Protein AF-A0A078HFR9-F1 (afdb_monomer_lite)

Radius of gyration: 19.55 Å; chains: 1; bounding box: 64×32×41 Å

pLDDT: mean 71.81, std 19.59, range [35.12, 95.75]

Secondary structure (DSSP, 8-state):
--------------PPPPHHHHHHT-TT-----------SSPP-HHHHHHHHHHTGGGSGGGSEEEEEETTEEEEEEHHHHHHHHTT-

Organism: Brassica napus (NCBI:txid3708)

Foldseek 3Di:
DDDDPPPPPPPPVQDADDPVVVQCPDPVHPDDDDDDDDDPDDDDPVVVVVVCVVPQCPDLVNQWDWDDDPDGTHTDHPVVVVVVVVPD

Structure (mmCIF, N/CA/C/O backbone):
data_AF-A0A078HFR9-F1
#
_entry.id   AF-A0A078HFR9-F1
#
loop_
_atom_site.group_PDB
_atom_site.id
_atom_site.type_symbol
_atom_site.label_atom_id
_atom_site.label_alt_id
_atom_site.label_comp_id
_atom_site.label_asym_id
_atom_site.label_entity_id
_atom_site.label_seq_id
_atom_site.pdbx_PDB_ins_code
_atom_site.Cartn_x
_atom_site.Cartn_y
_atom_site.Cartn_z
_atom_site.occupancy
_atom_site.B_iso_or_equiv
_atom_site.auth_seq_id
_atom_site.auth_comp_id
_atom_site.auth_asym_id
_atom_site.auth_atom_id
_atom_site.pdbx_PDB_model_num
ATOM 1 N N . MET A 1 1 ? 50.151 18.119 -4.372 1.00 41.69 1 MET A N 1
ATOM 2 C CA . MET A 1 1 ? 49.474 16.973 -3.728 1.00 41.69 1 MET A CA 1
ATOM 3 C C . MET A 1 1 ? 47.976 17.130 -3.936 1.00 41.69 1 MET A C 1
ATOM 5 O O . MET A 1 1 ? 47.299 17.698 -3.092 1.00 41.69 1 MET A O 1
ATOM 9 N N . GLY A 1 2 ? 47.488 16.741 -5.116 1.00 36.00 2 GLY A N 1
ATOM 10 C CA . GLY A 1 2 ? 46.060 16.699 -5.423 1.00 36.00 2 GLY A CA 1
ATOM 11 C C . GLY A 1 2 ? 45.598 15.262 -5.257 1.00 36.00 2 GLY A C 1
ATOM 12 O O . GLY A 1 2 ? 46.058 14.397 -5.993 1.00 36.00 2 GLY A O 1
ATOM 13 N N . GLY A 1 3 ? 44.788 15.003 -4.233 1.00 35.12 3 GLY A N 1
ATOM 14 C CA . GLY A 1 3 ? 44.203 13.690 -4.000 1.00 35.12 3 GLY A CA 1
ATOM 15 C C . GLY A 1 3 ? 43.133 13.414 -5.047 1.00 35.12 3 GLY A C 1
ATOM 16 O O . GLY A 1 3 ? 42.110 14.093 -5.085 1.00 35.12 3 GLY A O 1
ATOM 17 N N . GLU A 1 4 ? 43.380 12.421 -5.888 1.00 42.69 4 GLU A N 1
ATOM 18 C CA . GLU A 1 4 ? 42.382 11.843 -6.775 1.00 42.69 4 GLU A CA 1
ATOM 19 C C . GLU A 1 4 ? 41.403 11.033 -5.917 1.00 42.69 4 GLU A C 1
ATOM 21 O O . GLU A 1 4 ? 41.674 9.903 -5.505 1.00 42.69 4 GLU A O 1
ATOM 26 N N . THR A 1 5 ? 40.257 11.624 -5.585 1.00 38.69 5 THR A N 1
ATOM 27 C CA . THR A 1 5 ? 39.145 10.879 -4.997 1.00 38.69 5 THR A CA 1
ATOM 28 C C . THR A 1 5 ? 38.495 10.057 -6.103 1.00 38.69 5 THR A C 1
ATOM 30 O O . THR A 1 5 ? 37.638 10.529 -6.851 1.00 38.69 5 THR A O 1
ATOM 33 N N . ASN A 1 6 ? 38.950 8.806 -6.213 1.00 39.47 6 ASN A N 1
ATOM 34 C CA . ASN A 1 6 ? 38.337 7.754 -7.015 1.00 39.47 6 ASN A CA 1
ATOM 35 C C . ASN A 1 6 ? 36.822 7.766 -6.795 1.00 39.47 6 ASN A C 1
ATOM 37 O O . ASN A 1 6 ? 36.310 7.361 -5.750 1.00 39.47 6 ASN A O 1
ATOM 41 N N . THR A 1 7 ? 36.105 8.283 -7.788 1.00 41.53 7 THR A N 1
ATOM 42 C CA . THR A 1 7 ? 34.652 8.263 -7.821 1.00 41.53 7 THR A CA 1
ATOM 43 C C . THR A 1 7 ? 34.270 6.822 -8.117 1.00 41.53 7 THR A C 1
ATOM 45 O O . THR A 1 7 ? 34.272 6.399 -9.272 1.00 41.53 7 THR A O 1
ATOM 48 N N . VAL A 1 8 ? 34.007 6.044 -7.067 1.00 39.75 8 VAL A N 1
ATOM 49 C CA . VAL A 1 8 ? 33.406 4.718 -7.197 1.00 39.75 8 VAL A CA 1
ATOM 50 C C . VAL A 1 8 ? 32.048 4.938 -7.854 1.00 39.75 8 VAL A C 1
ATOM 52 O O . VAL A 1 8 ? 31.082 5.363 -7.220 1.00 39.75 8 VAL A O 1
ATOM 55 N N . ARG A 1 9 ? 32.005 4.741 -9.174 1.00 43.19 9 ARG A N 1
ATOM 56 C CA . ARG A 1 9 ? 30.768 4.569 -9.922 1.00 43.19 9 ARG A CA 1
ATOM 57 C C . ARG A 1 9 ? 30.174 3.282 -9.383 1.00 43.19 9 ARG A C 1
ATOM 59 O O . ARG A 1 9 ? 30.614 2.196 -9.738 1.00 43.19 9 ARG A O 1
ATOM 66 N N . GLU A 1 10 ? 29.238 3.421 -8.456 1.00 38.41 10 GLU A N 1
ATOM 67 C CA . GLU A 1 10 ? 28.370 2.337 -8.024 1.00 38.41 10 GLU A CA 1
ATOM 68 C C . GLU A 1 10 ? 27.461 2.015 -9.220 1.00 38.41 10 GLU A C 1
ATOM 70 O O . GLU A 1 10 ? 26.314 2.446 -9.311 1.00 38.41 10 GLU A O 1
ATOM 75 N N . THR A 1 11 ? 28.032 1.329 -10.212 1.00 41.25 11 THR A N 1
ATOM 76 C CA . THR A 1 11 ? 27.310 0.547 -11.209 1.00 41.25 11 THR A CA 1
ATOM 77 C C . THR A 1 11 ? 26.660 -0.574 -10.411 1.00 41.25 11 THR A C 1
ATOM 79 O O . THR A 1 11 ? 27.185 -1.676 -10.308 1.00 41.25 11 THR A O 1
ATOM 82 N N . ALA A 1 12 ? 25.567 -0.253 -9.719 1.00 48.44 12 ALA A N 1
ATOM 83 C CA . ALA A 1 12 ? 24.618 -1.266 -9.315 1.00 48.44 12 ALA A CA 1
ATOM 84 C C . ALA A 1 12 ? 24.139 -1.856 -10.636 1.00 48.44 12 ALA A C 1
ATOM 86 O O . ALA A 1 12 ? 23.378 -1.204 -11.350 1.00 48.44 12 ALA A O 1
ATOM 87 N N . GLU A 1 13 ? 24.708 -2.996 -11.023 1.00 45.06 13 GLU A N 1
ATOM 88 C CA . GLU A 1 13 ? 24.206 -3.765 -12.148 1.00 45.06 13 GLU A CA 1
ATOM 89 C C . GLU A 1 13 ? 22.704 -3.919 -11.909 1.00 45.06 13 GLU A C 1
ATOM 91 O O . GLU A 1 13 ? 22.288 -4.442 -10.874 1.00 45.06 13 GLU A O 1
ATOM 96 N N . GLU A 1 14 ? 21.894 -3.299 -12.770 1.00 61.25 14 GLU A N 1
ATOM 97 C CA . GLU A 1 14 ? 20.442 -3.325 -12.647 1.00 61.25 14 GLU A CA 1
ATOM 98 C C . GLU A 1 14 ? 19.999 -4.764 -12.894 1.00 61.25 14 GLU A C 1
ATOM 100 O O . GLU A 1 14 ? 19.805 -5.191 -14.032 1.00 61.25 14 GLU A O 1
ATOM 105 N N . GLU A 1 15 ? 19.926 -5.536 -11.809 1.00 64.69 15 GLU A N 1
ATOM 106 C CA . GLU A 1 15 ? 19.546 -6.936 -11.860 1.00 64.69 15 GLU A CA 1
ATOM 107 C C . GLU A 1 15 ? 18.140 -7.034 -12.467 1.00 64.69 15 GLU A C 1
ATOM 109 O O . GLU A 1 15 ? 17.226 -6.305 -12.046 1.00 64.69 15 GLU A O 1
ATOM 114 N N . PRO A 1 16 ? 17.945 -7.897 -13.478 1.00 70.00 16 PRO A N 1
ATOM 115 C CA . PRO A 1 16 ? 16.638 -8.072 -14.078 1.00 70.00 16 PRO A CA 1
ATOM 116 C C . PRO A 1 16 ? 15.630 -8.516 -13.016 1.00 70.00 16 PRO A C 1
ATOM 118 O O . PRO A 1 16 ? 15.939 -9.286 -12.107 1.00 70.00 16 PRO A O 1
ATOM 121 N N . LEU A 1 17 ? 14.389 -8.046 -13.151 1.00 78.00 17 LEU A N 1
ATOM 122 C CA . LEU A 1 17 ? 13.294 -8.488 -12.292 1.00 78.00 17 LEU A CA 1
ATOM 123 C C . LEU A 1 17 ? 13.198 -10.018 -12.277 1.00 78.00 17 LEU A C 1
ATOM 125 O O . LEU A 1 17 ? 13.361 -10.667 -13.311 1.00 78.00 17 LEU A O 1
ATOM 129 N N . SER A 1 18 ? 12.839 -10.590 -11.127 1.00 84.88 18 SER A N 1
ATOM 130 C CA . SER A 1 18 ? 12.534 -12.019 -11.052 1.00 84.88 18 SER A CA 1
ATOM 131 C C . SER A 1 18 ? 11.392 -12.392 -12.018 1.00 84.88 18 SER A C 1
ATOM 133 O O . SER A 1 18 ? 10.532 -11.548 -12.299 1.00 84.88 18 SER A O 1
ATOM 135 N N . PRO A 1 19 ? 11.316 -13.649 -12.498 1.00 85.94 19 PRO A N 1
ATOM 136 C CA . PRO A 1 19 ? 10.279 -14.075 -13.444 1.00 85.94 19 PRO A CA 1
ATOM 137 C C . PRO A 1 19 ? 8.848 -13.746 -12.991 1.00 85.94 19 PRO A C 1
ATOM 139 O O . PRO A 1 19 ? 8.036 -13.273 -13.782 1.00 85.94 19 PRO A O 1
ATOM 142 N N . CYS A 1 20 ? 8.547 -13.908 -11.698 1.00 84.31 20 CYS A N 1
ATOM 143 C CA . CYS A 1 20 ? 7.243 -13.540 -11.144 1.00 84.31 20 CYS A CA 1
ATOM 144 C C . CYS A 1 20 ? 6.984 -12.032 -11.238 1.00 84.31 20 CYS A C 1
ATOM 146 O O . CYS A 1 20 ? 5.903 -11.623 -11.645 1.00 84.31 20 CYS A O 1
ATOM 148 N N . SER A 1 21 ? 7.970 -11.197 -10.897 1.00 82.50 21 SER A N 1
ATOM 149 C CA . SER A 1 21 ? 7.845 -9.738 -10.990 1.00 82.50 21 SER A CA 1
ATOM 150 C C . SER A 1 21 ? 7.645 -9.264 -12.430 1.00 82.50 21 SER A C 1
ATOM 152 O O . SER A 1 21 ? 6.930 -8.292 -12.648 1.00 82.50 21 SER A O 1
ATOM 154 N N . GLN A 1 22 ? 8.235 -9.941 -13.418 1.00 83.94 22 GLN A N 1
ATOM 155 C CA . GLN A 1 22 ? 7.966 -9.653 -14.830 1.00 83.94 22 GLN A CA 1
ATOM 156 C C . GLN A 1 22 ? 6.516 -9.991 -15.197 1.00 83.94 22 GLN A C 1
ATOM 158 O O . GLN A 1 22 ? 5.833 -9.164 -15.795 1.00 83.94 22 GLN A O 1
ATOM 163 N N . LEU A 1 23 ? 6.016 -11.155 -14.766 1.00 86.50 23 LEU A N 1
ATOM 164 C CA . LEU A 1 23 ? 4.627 -11.565 -14.989 1.00 86.50 23 LEU A CA 1
ATOM 165 C C . LEU A 1 23 ? 3.630 -10.587 -14.350 1.00 86.50 23 LEU A C 1
ATOM 167 O O . LEU A 1 23 ? 2.678 -10.184 -15.009 1.00 86.50 23 LEU A O 1
ATOM 171 N N . PHE A 1 24 ? 3.878 -10.144 -13.112 1.00 84.06 24 PHE A N 1
ATOM 172 C CA . PHE A 1 24 ? 3.041 -9.149 -12.427 1.00 84.06 24 PHE A CA 1
ATOM 173 C C . PHE A 1 24 ? 3.037 -7.765 -13.096 1.00 84.06 24 PHE A C 1
ATOM 175 O O . PHE A 1 24 ? 2.131 -6.981 -12.831 1.00 84.06 24 PHE A O 1
ATOM 182 N N . ASN A 1 25 ? 4.029 -7.460 -13.939 1.00 78.56 25 ASN A N 1
ATOM 183 C CA . ASN A 1 25 ? 4.108 -6.214 -14.708 1.00 78.56 25 ASN A CA 1
ATOM 184 C C . ASN A 1 25 ? 3.609 -6.359 -16.157 1.00 78.56 25 ASN A C 1
ATOM 186 O O . ASN A 1 25 ? 3.666 -5.388 -16.912 1.00 78.56 25 ASN A O 1
ATOM 190 N N . SER A 1 26 ? 3.152 -7.546 -16.570 1.00 84.00 26 SER A N 1
ATOM 191 C CA . SER A 1 26 ? 2.621 -7.748 -17.918 1.00 84.00 26 SER A CA 1
ATOM 192 C C . SER A 1 26 ? 1.334 -6.933 -18.116 1.00 84.00 26 SER A C 1
ATOM 194 O O . SER A 1 26 ? 0.471 -6.965 -17.236 1.00 84.00 26 SER A O 1
ATOM 196 N N . PRO A 1 27 ? 1.148 -6.245 -19.262 1.00 82.06 27 PRO A N 1
ATOM 197 C CA . PRO A 1 27 ? -0.080 -5.493 -19.546 1.00 82.06 27 PRO A CA 1
ATOM 198 C C . PRO A 1 27 ? -1.340 -6.372 -19.524 1.00 82.06 27 PRO A C 1
ATOM 200 O O . PRO A 1 27 ? -2.429 -5.888 -19.219 1.00 82.06 27 PRO A O 1
ATOM 203 N N . ASP A 1 28 ? -1.181 -7.670 -19.787 1.00 86.31 28 ASP A N 1
ATOM 204 C CA . ASP A 1 28 ? -2.274 -8.642 -19.787 1.00 86.31 28 ASP A CA 1
ATOM 205 C C . ASP A 1 28 ? -2.590 -9.187 -18.381 1.00 86.31 28 ASP A C 1
ATOM 207 O O . ASP A 1 28 ? -3.584 -9.891 -18.193 1.00 86.31 28 ASP A O 1
ATOM 211 N N . PHE A 1 29 ? -1.769 -8.864 -17.371 1.00 82.38 29 PHE A N 1
ATOM 212 C CA . PHE A 1 29 ? -1.895 -9.376 -16.006 1.00 82.38 29 PHE A CA 1
ATOM 213 C C . PHE A 1 29 ? -2.166 -8.256 -14.990 1.00 82.38 29 PHE A C 1
ATOM 215 O O . PHE A 1 29 ? -1.294 -7.803 -14.250 1.00 82.38 29 PHE A O 1
ATOM 222 N N . ASN A 1 30 ? -3.429 -7.833 -14.915 1.00 83.69 30 ASN A N 1
ATOM 223 C CA . ASN A 1 30 ? -3.896 -6.832 -13.952 1.00 83.69 30 ASN A CA 1
ATOM 224 C C . ASN A 1 30 ? -4.132 -7.461 -12.567 1.00 83.69 30 ASN A C 1
ATOM 226 O O . ASN A 1 30 ? -5.230 -7.926 -12.258 1.00 83.69 30 ASN A O 1
ATOM 230 N N . CYS A 1 31 ? -3.098 -7.491 -11.723 1.00 84.00 31 CYS A N 1
ATOM 231 C CA . CYS A 1 31 ? -3.165 -8.081 -10.383 1.00 84.00 31 CYS A CA 1
ATOM 232 C C . CYS A 1 31 ? -3.411 -7.031 -9.288 1.00 84.00 31 CYS A C 1
ATOM 234 O O . CYS A 1 31 ? -2.659 -6.065 -9.164 1.00 84.00 31 CYS A O 1
ATOM 236 N N . ALA A 1 32 ? -4.422 -7.256 -8.443 1.00 87.81 32 ALA A N 1
ATOM 237 C CA . ALA A 1 32 ? -4.675 -6.463 -7.241 1.00 87.81 32 ALA A CA 1
ATOM 238 C C . ALA A 1 32 ? -4.779 -7.372 -6.010 1.00 87.81 32 ALA A C 1
ATOM 240 O O . ALA A 1 32 ? -5.542 -8.337 -5.998 1.00 87.81 32 ALA A O 1
ATOM 241 N N . ILE A 1 33 ? -4.035 -7.040 -4.954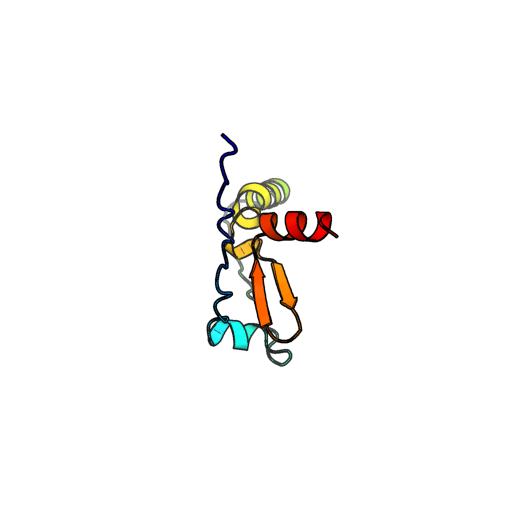 1.00 87.88 33 ILE A N 1
ATOM 242 C CA . ILE A 1 33 ? -4.120 -7.732 -3.665 1.00 87.88 33 ILE A CA 1
ATOM 243 C C . ILE A 1 33 ? -5.106 -6.965 -2.782 1.00 87.88 33 ILE A C 1
ATOM 245 O O . ILE A 1 33 ? -4.835 -5.833 -2.384 1.00 87.88 33 ILE A O 1
ATOM 249 N N . ILE A 1 34 ? -6.242 -7.587 -2.463 1.00 93.19 34 ILE A N 1
ATOM 250 C CA . ILE A 1 34 ? -7.261 -7.027 -1.568 1.00 93.19 34 ILE A CA 1
ATOM 251 C C . ILE A 1 34 ? -7.229 -7.809 -0.257 1.00 93.19 34 ILE A C 1
ATOM 253 O O . ILE A 1 34 ? -7.365 -9.030 -0.252 1.00 93.19 34 ILE A O 1
ATOM 257 N N . VAL A 1 35 ? -7.058 -7.102 0.861 1.00 91.88 35 VAL A N 1
ATOM 258 C CA . VAL A 1 35 ? -7.032 -7.696 2.203 1.00 91.88 35 VAL A CA 1
ATOM 259 C C . VAL A 1 35 ? -8.150 -7.087 3.039 1.00 91.88 35 VAL A C 1
ATOM 261 O O . VAL A 1 35 ? -8.246 -5.867 3.164 1.00 91.88 35 VAL A O 1
ATOM 264 N N . THR A 1 36 ? -8.979 -7.935 3.645 1.00 93.44 36 THR A N 1
ATOM 265 C CA . THR A 1 36 ? -10.028 -7.522 4.584 1.00 93.44 36 THR A CA 1
ATOM 266 C C . THR A 1 36 ? -9.636 -7.941 5.993 1.00 93.44 36 THR A C 1
ATOM 268 O O . THR A 1 36 ? -9.389 -9.116 6.250 1.00 93.44 36 THR A O 1
ATOM 271 N N . MET A 1 37 ? -9.583 -6.982 6.916 1.00 90.38 37 MET A N 1
ATOM 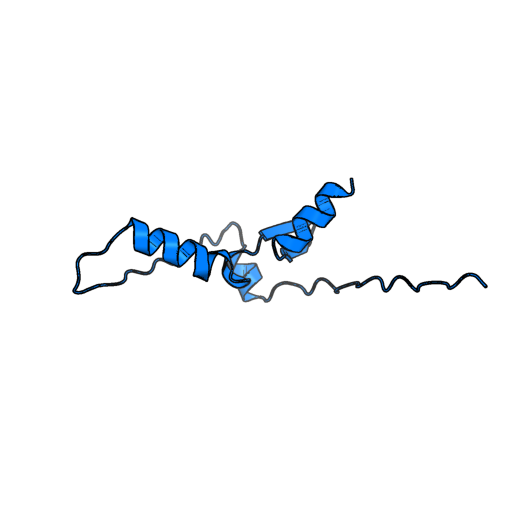272 C CA . MET A 1 37 ? -9.248 -7.230 8.318 1.00 90.38 37 MET A CA 1
ATOM 273 C C . MET A 1 37 ? -10.456 -6.92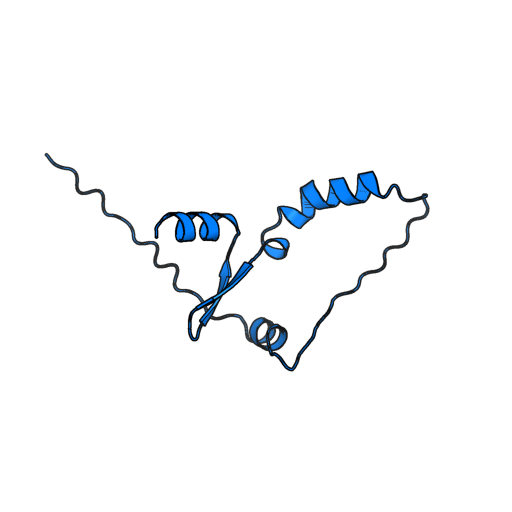5 9.200 1.00 90.38 37 MET A C 1
ATOM 275 O O . MET A 1 37 ? -10.971 -5.808 9.191 1.00 90.38 37 MET A O 1
ATOM 279 N N . GLY A 1 38 ? -10.900 -7.917 9.971 1.00 92.38 38 GLY A N 1
ATOM 280 C CA . GLY A 1 38 ? -11.938 -7.737 10.982 1.00 92.38 38 GLY A CA 1
ATOM 281 C C . GLY A 1 38 ? -11.347 -7.223 12.292 1.00 92.38 38 GLY A C 1
ATOM 282 O O . GLY A 1 38 ? -10.321 -7.720 12.752 1.00 92.38 38 GLY A O 1
ATOM 283 N N . CYS A 1 39 ? -12.007 -6.251 12.920 1.00 88.25 39 CYS A N 1
ATOM 284 C CA . CYS A 1 39 ? -11.645 -5.774 14.249 1.00 88.25 39 CYS A CA 1
ATOM 285 C C . CYS A 1 39 ? -12.871 -5.790 15.163 1.00 88.25 39 CYS A C 1
ATOM 287 O O . CYS A 1 39 ? -13.962 -5.403 14.752 1.00 88.25 39 CYS A O 1
ATOM 289 N N . LYS A 1 40 ? -12.694 -6.235 16.413 1.00 94.44 40 LYS A N 1
ATOM 290 C CA . LYS A 1 40 ? -13.776 -6.253 17.411 1.00 94.44 40 LYS A CA 1
ATOM 291 C C . LYS A 1 40 ? -14.126 -4.848 17.909 1.00 94.44 40 LYS A C 1
ATOM 293 O O . LYS A 1 40 ? -15.251 -4.610 18.338 1.00 94.44 40 LYS A O 1
ATOM 298 N N . VAL A 1 41 ? -13.164 -3.927 17.875 1.00 92.50 41 VAL A N 1
ATOM 299 C CA . VAL A 1 41 ? -13.367 -2.532 18.278 1.00 92.50 41 VAL A CA 1
ATOM 300 C C . VAL A 1 41 ? -13.752 -1.677 17.078 1.00 92.50 41 VAL A C 1
ATOM 302 O O . VAL A 1 41 ? -13.362 -1.962 15.945 1.00 92.50 41 VAL A O 1
ATOM 305 N N . LYS A 1 42 ? -14.508 -0.600 17.327 1.00 92.06 42 LYS A N 1
ATOM 306 C CA . LYS A 1 42 ? -14.788 0.399 16.291 1.00 92.06 42 LYS A CA 1
ATOM 307 C C . LYS A 1 42 ? -13.463 1.000 15.818 1.00 92.06 42 LYS A C 1
ATOM 309 O O . LYS A 1 42 ? -12.696 1.517 16.626 1.00 92.06 42 LYS A O 1
ATOM 314 N N . GLY A 1 43 ? -13.202 0.914 14.516 1.00 89.44 43 GLY A N 1
ATOM 315 C CA . GLY A 1 43 ? -12.008 1.499 13.916 1.00 89.44 43 GLY A CA 1
ATOM 316 C C . GLY A 1 43 ? -12.021 3.024 14.012 1.00 89.44 43 GLY A C 1
ATOM 317 O O . GLY A 1 43 ? -13.074 3.649 13.899 1.00 89.44 43 GLY A O 1
ATOM 318 N N . ASN A 1 44 ? -10.841 3.618 14.192 1.00 94.00 44 ASN A N 1
ATOM 319 C CA . ASN A 1 44 ? -10.621 5.053 14.038 1.00 94.00 44 ASN A CA 1
ATOM 320 C C . ASN A 1 44 ? -9.901 5.286 12.697 1.00 94.00 44 ASN A C 1
ATOM 322 O O . ASN A 1 44 ? -8.701 5.005 12.614 1.00 94.00 44 ASN A O 1
ATOM 326 N N . PRO A 1 45 ? -10.596 5.780 11.652 1.00 93.62 45 PRO A N 1
ATOM 327 C CA . PRO A 1 45 ? -10.004 5.963 10.329 1.00 93.62 45 PRO A CA 1
ATOM 328 C C . PRO A 1 45 ? -8.744 6.831 10.345 1.00 93.62 45 PRO A C 1
ATOM 330 O O . PRO A 1 45 ? -7.758 6.471 9.710 1.00 93.62 45 PRO A O 1
ATOM 333 N N . SER A 1 46 ? -8.738 7.924 11.114 1.00 95.75 46 SER A N 1
ATOM 334 C CA . SER A 1 46 ? -7.591 8.835 11.196 1.00 95.75 46 SER A CA 1
ATOM 335 C C . SER A 1 46 ? -6.361 8.136 11.772 1.00 95.75 46 SER A C 1
ATOM 337 O O . SER A 1 46 ? -5.288 8.192 11.180 1.00 95.75 46 SER A O 1
ATOM 339 N N . ALA A 1 47 ? -6.530 7.390 12.869 1.00 93.81 47 ALA A N 1
ATOM 340 C CA . ALA A 1 47 ? -5.432 6.649 13.491 1.00 93.81 47 ALA A CA 1
ATOM 341 C C . ALA A 1 47 ? -4.877 5.544 12.574 1.00 93.81 47 ALA A C 1
ATOM 343 O O . ALA A 1 47 ? -3.668 5.327 12.530 1.00 93.81 47 ALA A O 1
ATOM 344 N N . ILE A 1 48 ? -5.746 4.865 11.815 1.00 92.75 48 ILE A N 1
ATOM 345 C CA . ILE A 1 48 ? -5.331 3.854 10.833 1.00 92.75 48 ILE A CA 1
ATOM 346 C C . ILE A 1 48 ? -4.512 4.511 9.718 1.00 92.75 48 ILE A C 1
ATOM 348 O O . ILE A 1 48 ? -3.421 4.042 9.401 1.00 92.75 48 ILE A O 1
ATOM 352 N N . ILE A 1 49 ? -5.010 5.611 9.146 1.00 92.94 49 ILE A N 1
ATOM 353 C CA . ILE A 1 49 ? -4.322 6.351 8.083 1.00 92.94 49 ILE A CA 1
ATOM 354 C C . ILE A 1 49 ? -2.941 6.818 8.556 1.00 92.94 49 ILE A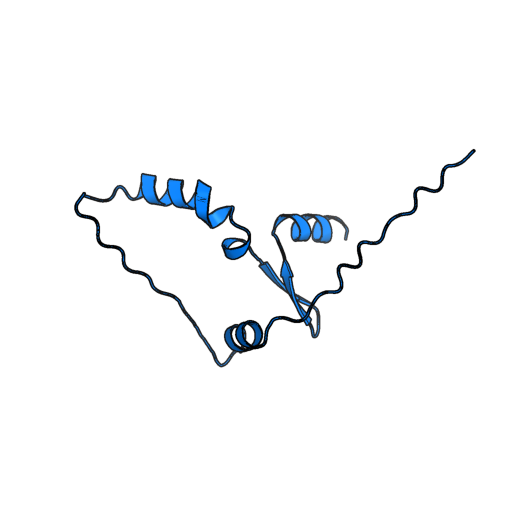 C 1
ATOM 356 O O . ILE A 1 49 ? -1.953 6.626 7.846 1.00 92.94 49 ILE A O 1
ATOM 360 N N . ASP A 1 50 ? -2.851 7.398 9.751 1.00 94.62 50 ASP A N 1
ATOM 361 C CA . ASP A 1 50 ? -1.582 7.898 10.276 1.00 94.62 50 ASP A CA 1
ATOM 362 C C . ASP A 1 50 ? -0.612 6.755 10.605 1.00 94.62 50 ASP A C 1
ATOM 364 O O . ASP A 1 50 ? 0.565 6.823 10.244 1.00 94.62 50 ASP A O 1
ATOM 368 N N . GLY A 1 51 ? -1.106 5.641 11.155 1.00 92.88 51 GLY A N 1
ATOM 369 C CA . GLY A 1 51 ? -0.310 4.427 11.340 1.00 92.88 51 GLY A CA 1
ATOM 370 C C . GLY A 1 51 ? 0.288 3.906 10.029 1.00 92.88 51 GLY A C 1
ATOM 371 O O . GLY A 1 51 ? 1.475 3.579 9.975 1.00 92.88 51 GLY A O 1
ATOM 372 N N . LEU A 1 52 ? -0.489 3.890 8.941 1.00 92.12 52 LEU A N 1
ATOM 373 C CA . LEU A 1 52 ? -0.014 3.466 7.618 1.00 92.12 52 LEU A CA 1
ATOM 374 C C . LEU A 1 52 ? 1.042 4.417 7.034 1.00 92.12 52 LEU A C 1
ATOM 376 O O . LEU A 1 52 ? 2.024 3.950 6.450 1.00 92.12 52 LEU A O 1
ATOM 380 N N . LYS A 1 53 ? 0.887 5.734 7.225 1.00 90.44 53 LYS A N 1
ATOM 381 C CA . LYS A 1 53 ? 1.888 6.733 6.805 1.00 90.44 53 LYS A CA 1
ATOM 382 C C . LYS A 1 53 ? 3.226 6.549 7.519 1.00 90.44 53 LYS A C 1
ATOM 384 O O . LYS A 1 53 ? 4.273 6.747 6.908 1.00 90.44 53 LYS A O 1
ATOM 389 N N . HIS A 1 54 ? 3.203 6.171 8.795 1.00 89.25 54 HIS A N 1
ATOM 390 C CA . HIS A 1 54 ? 4.425 5.965 9.572 1.00 89.25 54 HIS A CA 1
ATOM 391 C C . HIS A 1 54 ? 5.046 4.575 9.383 1.00 89.25 54 HIS A C 1
ATOM 393 O O . HIS A 1 54 ? 6.249 4.425 9.595 1.00 89.25 54 HIS A O 1
ATOM 399 N N . THR A 1 55 ? 4.272 3.585 8.928 1.00 89.06 55 THR A N 1
ATOM 400 C CA . THR A 1 55 ? 4.734 2.205 8.716 1.00 89.06 55 THR A CA 1
ATOM 401 C C . THR A 1 55 ? 4.944 1.887 7.233 1.00 89.06 55 THR A C 1
ATOM 403 O O . THR A 1 55 ? 6.053 2.034 6.720 1.00 89.06 55 THR A O 1
ATOM 406 N N . LEU A 1 56 ? 3.892 1.464 6.524 1.00 86.38 56 LEU A N 1
ATOM 407 C CA . LEU A 1 56 ? 3.983 0.919 5.167 1.00 86.38 56 LEU A CA 1
ATOM 408 C C . LEU A 1 56 ? 4.556 1.921 4.171 1.00 86.38 56 LEU A C 1
ATOM 410 O O . LEU A 1 56 ? 5.413 1.554 3.377 1.00 86.38 56 LEU A O 1
ATOM 414 N N . VAL A 1 57 ? 4.155 3.192 4.240 1.00 83.88 57 VAL A N 1
ATOM 415 C CA . VAL A 1 57 ? 4.616 4.212 3.280 1.00 83.88 57 VAL A CA 1
ATOM 416 C C . VAL A 1 57 ? 6.136 4.413 3.323 1.00 83.88 57 VAL A C 1
ATOM 418 O O . VAL A 1 57 ? 6.731 4.770 2.309 1.00 83.88 57 VAL A O 1
ATOM 421 N N . ASN A 1 58 ? 6.783 4.134 4.457 1.00 82.31 58 ASN A N 1
ATOM 422 C CA . ASN A 1 58 ? 8.236 4.249 4.602 1.00 82.31 58 ASN A CA 1
ATOM 423 C C . ASN A 1 58 ? 8.973 2.943 4.276 1.00 82.31 58 ASN A C 1
ATOM 425 O O . ASN A 1 58 ? 10.202 2.922 4.208 1.00 82.31 58 ASN A O 1
ATOM 429 N N . HIS A 1 59 ? 8.244 1.844 4.069 1.00 84.75 59 HIS A N 1
ATOM 430 C CA . HIS A 1 59 ? 8.849 0.552 3.805 1.00 84.75 59 HIS A CA 1
ATOM 431 C C . HIS A 1 59 ? 9.304 0.461 2.329 1.00 84.75 59 HIS A C 1
ATOM 433 O O . HIS A 1 59 ? 8.507 0.718 1.422 1.00 84.75 59 HIS A O 1
ATOM 439 N N . PRO A 1 60 ? 10.540 0.004 2.048 1.00 79.94 60 PRO A N 1
ATOM 440 C CA . PRO A 1 60 ? 11.083 -0.202 0.696 1.00 79.94 60 PRO A CA 1
ATOM 441 C C . PRO A 1 60 ? 10.139 -0.908 -0.288 1.00 79.94 60 PRO A C 1
ATOM 443 O O . PRO A 1 60 ? 9.874 -0.414 -1.377 1.00 79.94 60 PRO A O 1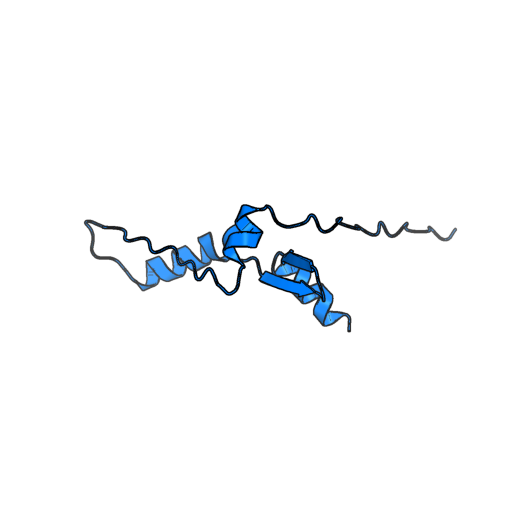
ATOM 446 N N . ARG A 1 61 ? 9.559 -2.034 0.148 1.00 81.19 61 ARG A N 1
ATOM 447 C CA . ARG A 1 61 ? 8.583 -2.838 -0.613 1.00 81.19 61 ARG A CA 1
ATOM 448 C C . ARG A 1 61 ? 7.286 -2.113 -1.007 1.00 81.19 61 ARG A C 1
ATOM 450 O O . ARG A 1 61 ? 6.667 -2.523 -1.975 1.00 81.19 61 ARG A O 1
ATOM 457 N N . PHE A 1 62 ? 6.863 -1.084 -0.271 1.00 83.81 62 PHE A N 1
ATOM 458 C CA . PHE A 1 62 ? 5.594 -0.370 -0.503 1.00 83.81 62 PHE A CA 1
ATOM 459 C C . PHE A 1 62 ? 5.794 1.035 -1.089 1.00 83.81 62 PHE A C 1
ATOM 461 O O . PHE A 1 62 ? 4.830 1.711 -1.440 1.00 83.81 62 PHE A O 1
ATOM 468 N N . SER A 1 63 ? 7.043 1.490 -1.184 1.00 82.38 63 SER A N 1
ATOM 469 C CA . SER A 1 63 ? 7.407 2.817 -1.686 1.00 82.38 63 SER A CA 1
ATOM 470 C C . SER A 1 63 ? 8.340 2.762 -2.895 1.00 82.38 63 SER A C 1
ATOM 472 O O . SER A 1 63 ? 8.905 3.789 -3.282 1.00 82.38 63 SER A O 1
ATOM 474 N N . SER A 1 64 ? 8.495 1.589 -3.508 1.00 80.88 64 SER A N 1
ATOM 475 C CA . SER A 1 64 ? 9.222 1.441 -4.761 1.00 80.88 64 SER A CA 1
ATOM 476 C C . SER A 1 64 ? 8.516 2.187 -5.893 1.00 80.88 64 SER A C 1
ATOM 478 O O . SER A 1 64 ? 7.290 2.303 -5.938 1.00 80.88 64 SER A O 1
ATOM 480 N N . ILE A 1 65 ? 9.312 2.735 -6.805 1.00 77.75 65 ILE A N 1
ATOM 481 C CA . ILE A 1 65 ? 8.824 3.359 -8.030 1.00 77.75 65 ILE A CA 1
ATOM 482 C C . ILE A 1 65 ? 9.178 2.434 -9.183 1.00 77.75 65 ILE A C 1
ATOM 484 O O . ILE A 1 65 ? 10.326 2.005 -9.302 1.00 77.75 65 ILE A O 1
ATOM 488 N N . PHE A 1 66 ? 8.184 2.155 -10.016 1.00 74.25 66 PHE A N 1
ATOM 489 C CA . PHE A 1 66 ? 8.370 1.512 -11.305 1.00 74.25 66 PHE A CA 1
ATOM 490 C C . PHE A 1 66 ? 9.019 2.506 -12.271 1.00 74.25 66 PHE A C 1
ATOM 492 O O . PHE A 1 66 ? 8.447 3.564 -12.548 1.00 74.25 66 PHE A O 1
ATOM 499 N N . VAL A 1 67 ? 10.216 2.186 -12.761 1.00 76.19 67 VAL A N 1
ATOM 500 C CA . VAL A 1 67 ? 10.915 2.988 -13.768 1.00 76.19 67 VAL A CA 1
ATOM 501 C C . VAL A 1 67 ? 11.117 2.120 -15.006 1.00 76.19 67 VAL A C 1
ATOM 503 O O . VAL A 1 67 ? 11.751 1.070 -14.932 1.00 76.19 67 VAL A O 1
ATOM 506 N N . SER A 1 68 ? 10.571 2.565 -16.139 1.00 68.44 68 SER A N 1
ATOM 507 C CA . SER A 1 68 ? 10.773 1.934 -17.445 1.00 68.44 68 SER A CA 1
ATOM 508 C C . SER A 1 68 ? 11.789 2.751 -18.238 1.00 68.44 68 SER A C 1
ATOM 510 O O . SER A 1 68 ? 11.462 3.827 -18.742 1.00 68.44 68 SER A O 1
ATOM 512 N N . LEU A 1 69 ? 13.027 2.261 -18.331 1.00 70.56 69 LEU A N 1
ATOM 513 C CA . LEU A 1 69 ? 14.093 2.869 -19.128 1.00 70.56 69 LEU A CA 1
ATOM 514 C C . LEU A 1 69 ? 14.285 2.051 -20.404 1.00 70.56 69 LEU A C 1
ATOM 516 O O . LEU A 1 69 ? 14.960 1.034 -20.361 1.00 70.56 69 LEU A O 1
ATOM 520 N N . ASN A 1 70 ? 13.685 2.503 -21.510 1.00 57.31 70 ASN A N 1
ATOM 521 C CA . ASN A 1 70 ? 13.830 2.097 -22.926 1.00 57.31 70 ASN A CA 1
ATOM 522 C C . ASN A 1 70 ? 13.862 0.599 -23.321 1.00 57.31 70 ASN A C 1
ATOM 524 O O . ASN A 1 70 ? 13.695 0.315 -24.503 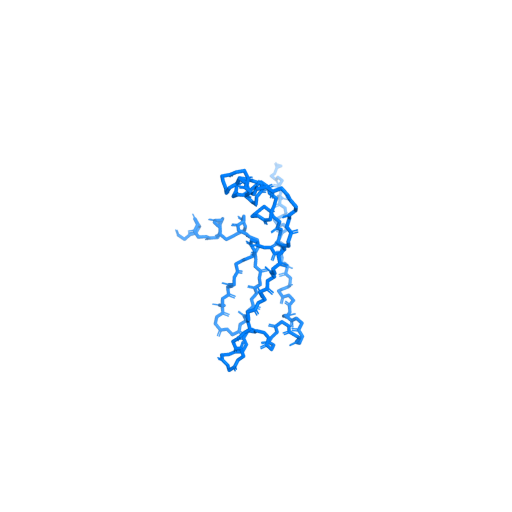1.00 57.31 70 ASN A O 1
ATOM 528 N N . THR A 1 71 ? 14.040 -0.353 -22.405 1.00 59.03 71 THR A N 1
ATOM 529 C CA . THR A 1 71 ? 13.918 -1.818 -22.554 1.00 59.03 71 THR A CA 1
ATOM 530 C C . THR A 1 71 ? 14.053 -2.548 -21.203 1.00 59.03 71 THR A C 1
ATOM 532 O O . THR A 1 71 ? 13.702 -3.720 -21.114 1.00 59.03 71 THR A O 1
ATOM 535 N N . HIS A 1 72 ? 14.532 -1.879 -20.143 1.00 60.12 72 HIS A N 1
ATOM 536 C CA . HIS A 1 72 ? 14.696 -2.456 -18.808 1.00 60.12 72 HIS A CA 1
ATOM 537 C C . HIS A 1 72 ? 13.722 -1.832 -17.808 1.00 60.12 72 HIS A C 1
ATOM 539 O O . HIS A 1 72 ? 13.541 -0.611 -17.746 1.00 60.12 72 HIS A O 1
ATOM 545 N N . VAL A 1 73 ? 13.088 -2.700 -17.023 1.00 64.19 73 VAL A N 1
ATOM 546 C CA . VAL A 1 73 ? 12.186 -2.323 -15.938 1.00 64.19 73 VAL A CA 1
ATOM 547 C C . VAL A 1 73 ? 12.886 -2.584 -14.618 1.00 64.19 73 VAL A C 1
ATOM 549 O O . VAL A 1 73 ? 13.312 -3.708 -14.356 1.00 64.19 73 VAL A O 1
ATOM 552 N N . VAL A 1 74 ? 12.946 -1.561 -13.769 1.00 69.12 74 VAL A N 1
ATOM 553 C CA . VAL A 1 74 ? 13.550 -1.656 -12.437 1.00 69.12 74 VAL A CA 1
ATOM 554 C C . VAL A 1 74 ? 12.665 -1.006 -11.378 1.00 69.12 74 VAL A C 1
ATOM 556 O O . VAL A 1 74 ? 11.980 -0.008 -11.627 1.00 69.12 74 VAL A O 1
ATOM 559 N N . TYR A 1 75 ? 12.705 -1.556 -10.163 1.00 69.06 75 TYR A N 1
ATOM 560 C CA . TYR A 1 75 ? 12.117 -0.923 -8.986 1.00 69.06 75 TYR A CA 1
ATOM 561 C C . TYR A 1 75 ? 13.192 -0.175 -8.213 1.00 69.06 75 TYR A C 1
ATOM 563 O O . TYR A 1 75 ? 14.156 -0.766 -7.731 1.00 69.06 75 TYR A O 1
ATOM 571 N N . THR A 1 76 ? 13.003 1.130 -8.040 1.00 66.12 76 THR A N 1
ATOM 572 C CA . THR A 1 76 ? 13.950 1.962 -7.290 1.00 66.12 76 THR A CA 1
ATOM 573 C C . THR A 1 76 ? 13.304 2.562 -6.049 1.00 66.12 76 THR A C 1
ATOM 575 O O . THR A 1 76 ? 12.097 2.805 -5.994 1.00 66.12 76 THR A O 1
ATOM 578 N N . HIS A 1 77 ? 14.115 2.825 -5.025 1.00 64.44 77 HIS A N 1
ATOM 579 C CA . HIS A 1 77 ? 13.666 3.582 -3.860 1.00 64.44 77 HIS A CA 1
ATOM 580 C C . HIS A 1 77 ? 13.469 5.056 -4.222 1.00 64.44 77 HIS A C 1
ATOM 582 O O . HIS A 1 77 ? 14.333 5.658 -4.868 1.00 64.44 77 HIS A O 1
ATOM 588 N N . LYS A 1 78 ? 12.403 5.682 -3.694 1.00 56.50 78 LYS A N 1
ATOM 589 C CA . LYS A 1 78 ? 12.090 7.112 -3.908 1.00 56.50 78 LYS A CA 1
ATOM 590 C C . LYS A 1 78 ? 13.278 8.062 -3.720 1.00 56.50 78 LYS A C 1
ATOM 592 O O . LYS A 1 78 ? 13.357 9.082 -4.402 1.00 56.50 78 LYS A O 1
ATOM 597 N N . VAL A 1 79 ? 14.198 7.736 -2.808 1.00 53.81 79 VAL A N 1
ATOM 598 C CA . VAL A 1 79 ? 15.378 8.559 -2.497 1.00 53.81 79 VAL A CA 1
ATOM 599 C C . VAL A 1 79 ? 16.324 8.681 -3.701 1.00 53.81 79 VAL A C 1
ATOM 601 O O . VAL A 1 79 ? 16.813 9.775 -3.974 1.00 53.81 79 VAL A O 1
ATOM 604 N N . LYS A 1 80 ? 16.526 7.610 -4.483 1.00 49.88 80 LYS A N 1
ATOM 605 C CA . LYS A 1 80 ? 17.434 7.625 -5.647 1.00 49.88 80 LYS A CA 1
ATOM 606 C C . LYS A 1 80 ? 16.831 8.352 -6.862 1.00 49.88 80 LYS A C 1
ATOM 608 O O . LYS A 1 80 ? 17.567 8.979 -7.623 1.00 49.88 80 LYS A O 1
ATOM 613 N N . VAL A 1 81 ? 15.501 8.359 -7.010 1.00 52.84 81 VAL A N 1
ATOM 614 C CA . VAL A 1 81 ? 14.804 8.985 -8.156 1.00 52.84 81 VAL A CA 1
ATOM 615 C C . VAL A 1 81 ? 14.898 10.517 -8.141 1.00 52.84 81 VAL A C 1
ATOM 617 O O . VAL A 1 81 ? 15.207 11.126 -9.165 1.00 52.84 81 VAL A O 1
ATOM 620 N N . LYS A 1 82 ? 14.705 11.170 -6.982 1.00 45.44 82 LYS A N 1
ATOM 621 C CA . LYS A 1 82 ? 14.802 12.645 -6.884 1.00 45.44 82 LYS A CA 1
ATOM 622 C C . LYS A 1 82 ? 16.209 13.177 -7.178 1.00 45.44 82 LYS A C 1
ATOM 624 O O . LYS A 1 82 ? 16.342 14.258 -7.748 1.00 45.44 82 LYS A O 1
ATOM 629 N N . GLN A 1 83 ? 17.243 12.428 -6.799 1.00 45.03 83 GLN A N 1
ATOM 630 C CA . GLN A 1 83 ? 18.642 12.795 -7.029 1.00 45.03 83 GLN A CA 1
ATOM 631 C C . GLN A 1 83 ? 19.008 12.757 -8.522 1.00 45.03 83 GLN A C 1
ATOM 633 O O . GLN A 1 83 ? 19.813 13.569 -8.972 1.00 45.03 83 GLN A O 1
ATOM 638 N N . ASN A 1 84 ? 18.397 11.841 -9.282 1.00 47.31 84 ASN A N 1
ATOM 639 C CA . ASN A 1 84 ? 18.591 11.716 -10.727 1.00 47.31 84 ASN A CA 1
ATOM 640 C C . ASN A 1 84 ? 17.850 12.810 -11.514 1.00 47.31 84 ASN A C 1
ATOM 642 O O . ASN A 1 84 ? 18.417 13.381 -12.438 1.00 47.31 84 ASN A O 1
ATOM 646 N N . TYR A 1 85 ? 16.621 13.174 -11.123 1.00 42.69 85 TYR A N 1
ATOM 647 C CA . TYR A 1 85 ? 15.860 14.215 -11.835 1.00 42.69 85 TYR A CA 1
ATOM 648 C C . TYR A 1 85 ? 16.380 15.644 -11.582 1.00 42.69 85 TYR A C 1
ATOM 650 O O . TYR A 1 85 ? 16.257 16.501 -12.446 1.00 42.69 85 TYR A O 1
ATOM 658 N N . ARG A 1 86 ? 17.006 15.918 -10.423 1.00 39.22 86 ARG A N 1
ATOM 659 C CA . ARG A 1 86 ? 17.634 17.227 -10.117 1.00 39.22 86 ARG A CA 1
ATOM 660 C C . ARG A 1 86 ? 18.988 17.463 -10.800 1.00 39.22 86 ARG A C 1
ATOM 662 O O . ARG A 1 86 ? 19.578 18.515 -10.579 1.00 39.22 86 ARG A O 1
ATOM 669 N N . ARG A 1 87 ? 19.503 16.496 -11.566 1.00 40.94 87 ARG A N 1
ATOM 670 C CA . ARG A 1 87 ? 20.785 16.587 -12.288 1.00 40.94 87 ARG A CA 1
ATOM 671 C C . ARG A 1 87 ? 20.614 16.513 -13.809 1.00 40.94 87 ARG A C 1
ATOM 673 O O . ARG A 1 87 ? 21.480 15.973 -14.493 1.00 40.94 87 ARG A O 1
ATOM 680 N N . LYS A 1 88 ? 19.498 17.031 -14.318 1.00 40.53 88 LYS A N 1
ATOM 681 C CA . LYS A 1 88 ? 19.357 17.430 -15.720 1.00 40.53 88 LYS A CA 1
ATOM 682 C C . LYS A 1 88 ? 19.303 18.944 -15.802 1.00 40.53 88 LYS A C 1
ATOM 684 O O . LYS A 1 88 ? 18.667 19.535 -14.901 1.00 40.53 88 LYS A O 1
#

InterPro domains:
  IPR045034 O-acyltransferase WSD1-like [PTHR31650] (13-70)

Sequence (88 aa):
MGGETNTVRETAEEEPLSPCSQLFNSPDFNCAIIVTMGCKVKGNPSAIIDGLKHTLVNHPRFSSIFVSLNTHVVYTHKVKVKQNYRRK